Protein AF-V4C3N3-F1 (afdb_monomer_lite)

Secondary structure (DSSP, 8-state):
--BS-B-S-EES-EEESBS-EES-EES-EEES-S-EES-EEEEEEES-S-EES-EEEEEEES---EES-EES-EEES-S-EES-EEEEEEEEES-EES-EEEEEEEEE--EES-EEEEEEEEE--EES-EEEEEEEEE--EES-EEEEEEE---

Radius of gyration: 16.11 Å; chains: 1; bounding box: 37×24×47 Å

Structure (mmCIF, N/CA/C/O backbone):
data_AF-V4C3N3-F1
#
_entry.id   AF-V4C3N3-F1
#
loop_
_atom_site.group_PDB
_atom_site.id
_atom_site.type_symbol
_atom_site.label_atom_id
_atom_site.label_alt_id
_atom_site.label_comp_id
_atom_site.label_asym_id
_atom_site.label_entity_id
_atom_site.label_seq_id
_atom_site.pdbx_PDB_ins_code
_atom_site.Cartn_x
_atom_site.Cartn_y
_atom_site.Cartn_z
_atom_site.occupancy
_atom_site.B_iso_or_equiv
_atom_site.auth_seq_id
_atom_site.auth_comp_id
_atom_site.auth_asym_id
_atom_site.auth_atom_id
_atom_site.pdbx_PDB_model_num
ATOM 1 N N . MET A 1 1 ? 16.286 8.076 -14.284 1.00 47.44 1 MET A N 1
ATOM 2 C CA . MET A 1 1 ? 16.337 7.948 -15.754 1.00 47.44 1 MET A CA 1
ATOM 3 C C . MET A 1 1 ? 14.936 8.246 -16.254 1.00 47.44 1 MET A C 1
ATOM 5 O O . MET A 1 1 ? 14.059 7.492 -15.874 1.00 47.44 1 MET A O 1
ATOM 9 N N . ASN A 1 2 ? 14.699 9.305 -17.040 1.00 48.72 2 ASN A N 1
ATOM 10 C CA . ASN A 1 2 ? 13.401 9.439 -17.717 1.00 48.72 2 ASN A CA 1
ATOM 11 C C . ASN A 1 2 ? 13.347 8.334 -18.776 1.00 48.72 2 ASN A C 1
ATOM 13 O O . ASN A 1 2 ? 14.169 8.329 -19.696 1.00 48.72 2 ASN A O 1
ATOM 17 N N . SER A 1 3 ? 12.486 7.342 -18.600 1.00 56.94 3 SER A N 1
ATOM 18 C CA . SER A 1 3 ? 12.412 6.181 -19.486 1.00 56.94 3 SER A CA 1
ATOM 19 C C . SER A 1 3 ? 10.975 5.693 -19.581 1.00 56.94 3 SER A C 1
ATOM 21 O O . SER A 1 3 ? 10.241 5.751 -18.596 1.00 56.94 3 SER A O 1
ATOM 23 N N . ASP A 1 4 ? 10.609 5.222 -20.774 1.00 67.56 4 ASP A N 1
ATOM 24 C CA . ASP A 1 4 ? 9.298 4.668 -21.128 1.00 67.56 4 ASP A CA 1
ATOM 25 C C . ASP A 1 4 ? 9.042 3.349 -20.365 1.00 67.56 4 ASP A C 1
ATOM 27 O O . ASP A 1 4 ? 9.066 2.263 -20.942 1.00 67.56 4 ASP A O 1
ATOM 31 N N . GLY A 1 5 ? 8.844 3.434 -19.049 1.00 77.31 5 GLY A N 1
ATOM 32 C CA . GLY A 1 5 ? 8.610 2.315 -18.139 1.00 77.31 5 GLY A CA 1
ATOM 33 C C . GLY A 1 5 ? 9.804 1.362 -17.966 1.00 77.31 5 GLY A C 1
ATOM 34 O O . GLY A 1 5 ? 10.399 0.874 -18.926 1.00 77.31 5 GLY A O 1
ATOM 35 N N . ILE A 1 6 ? 10.127 1.012 -16.724 1.00 84.50 6 ILE A N 1
ATOM 36 C CA . ILE A 1 6 ? 11.127 -0.021 -16.418 1.00 84.50 6 ILE A CA 1
ATOM 37 C C . ILE A 1 6 ? 10.427 -1.384 -16.437 1.00 84.50 6 ILE A C 1
ATOM 39 O O . ILE A 1 6 ? 9.317 -1.510 -15.924 1.00 84.50 6 ILE A O 1
ATOM 43 N N . ARG A 1 7 ? 11.024 -2.397 -17.076 1.00 87.06 7 ARG A N 1
ATOM 44 C CA . ARG A 1 7 ? 10.438 -3.749 -17.214 1.00 87.06 7 ARG A CA 1
ATOM 45 C C . ARG A 1 7 ? 11.296 -4.870 -16.621 1.00 87.06 7 ARG A C 1
ATOM 47 O O . ARG A 1 7 ? 11.068 -6.028 -16.956 1.00 87.06 7 ARG A O 1
ATOM 54 N N . ASP A 1 8 ? 12.253 -4.502 -15.784 1.00 86.38 8 ASP A N 1
ATOM 55 C CA . ASP A 1 8 ? 13.164 -5.406 -15.096 1.00 86.38 8 ASP A CA 1
ATOM 56 C C . ASP A 1 8 ? 13.236 -5.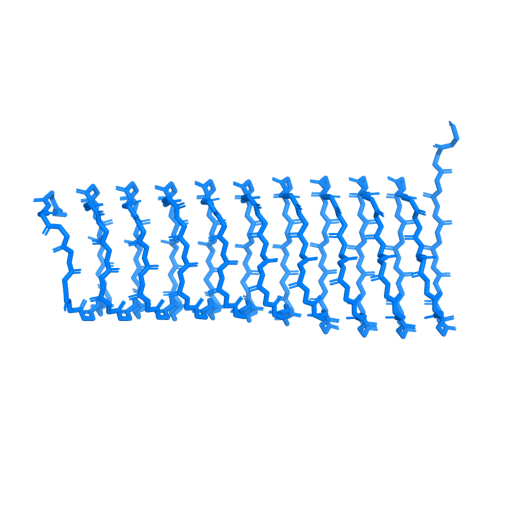022 -13.612 1.00 86.38 8 ASP A C 1
ATOM 58 O O . ASP A 1 8 ? 12.824 -3.921 -13.224 1.00 86.38 8 ASP A O 1
ATOM 62 N N . ASP A 1 9 ? 13.797 -5.916 -12.801 1.00 86.25 9 ASP A N 1
ATOM 63 C CA . ASP A 1 9 ? 14.024 -5.665 -11.381 1.00 86.25 9 ASP A CA 1
ATOM 64 C C . ASP A 1 9 ? 15.018 -4.514 -11.177 1.00 86.25 9 ASP A C 1
ATOM 66 O O . ASP A 1 9 ? 16.075 -4.425 -11.814 1.00 86.25 9 ASP A O 1
ATOM 70 N N . CYS A 1 10 ? 14.685 -3.630 -10.245 1.00 83.38 10 CYS A N 1
ATOM 71 C CA . CYS A 1 10 ? 15.509 -2.503 -9.840 1.00 83.38 10 CYS A CA 1
ATOM 72 C C . CYS A 1 10 ? 16.318 -2.900 -8.602 1.00 83.38 10 CYS A C 1
ATOM 74 O O . CYS A 1 10 ? 15.767 -3.039 -7.513 1.00 83.38 10 CYS A O 1
ATOM 76 N N . LEU A 1 11 ? 17.633 -3.080 -8.757 1.00 87.81 11 LEU A N 1
ATOM 77 C CA . LEU A 1 11 ? 18.532 -3.497 -7.674 1.00 87.81 11 LEU A CA 1
ATOM 78 C C . LEU A 1 11 ? 19.433 -2.336 -7.242 1.00 87.81 11 LEU A C 1
ATOM 80 O O . LEU A 1 11 ? 20.350 -1.965 -7.977 1.00 87.81 11 LEU A O 1
ATOM 84 N N . GLY A 1 12 ? 19.216 -1.788 -6.042 1.00 83.75 12 GLY A N 1
ATOM 85 C CA . GLY A 1 12 ? 20.085 -0.752 -5.469 1.00 83.75 12 GLY A CA 1
ATOM 86 C C . GLY A 1 12 ? 20.135 0.535 -6.295 1.00 83.75 12 GLY A C 1
ATOM 87 O O . GLY A 1 12 ? 21.209 1.112 -6.480 1.00 83.75 12 GLY A O 1
ATOM 88 N N . SER A 1 13 ? 19.004 0.940 -6.872 1.00 82.69 13 SER A N 1
ATOM 89 C CA . SER A 1 13 ? 18.946 1.985 -7.897 1.00 82.69 13 SER A CA 1
ATOM 90 C C . SER A 1 13 ? 17.942 3.083 -7.557 1.00 82.69 13 SER A C 1
ATOM 92 O O . SER A 1 13 ? 17.036 2.883 -6.758 1.00 82.69 13 SER A O 1
ATOM 94 N N . VAL A 1 14 ? 18.109 4.255 -8.176 1.00 84.88 14 VAL A N 1
ATOM 95 C CA . VAL A 1 14 ? 17.146 5.357 -8.063 1.00 84.88 14 VAL A CA 1
ATOM 96 C C . VAL A 1 14 ? 16.398 5.511 -9.387 1.00 84.88 14 VAL A C 1
ATOM 98 O O . VAL A 1 14 ? 16.975 5.922 -10.404 1.00 84.88 14 VAL A O 1
ATOM 101 N N . CYS A 1 15 ? 15.106 5.202 -9.370 1.00 80.75 15 CYS A N 1
ATOM 102 C CA . CYS A 1 15 ? 14.194 5.342 -10.498 1.00 80.75 15 CYS A CA 1
ATOM 103 C C . CYS A 1 15 ? 13.488 6.699 -10.405 1.00 80.75 15 CYS A C 1
ATOM 105 O O . CYS A 1 15 ? 12.993 7.086 -9.355 1.00 80.75 15 CYS A O 1
ATOM 107 N N . MET A 1 16 ? 13.484 7.465 -11.496 1.00 83.06 16 MET A N 1
ATOM 108 C CA . MET A 1 16 ? 13.033 8.863 -11.496 1.00 83.06 16 MET A CA 1
ATOM 109 C C . MET A 1 16 ? 12.240 9.150 -12.758 1.00 83.06 16 MET A C 1
ATOM 111 O O . MET A 1 16 ? 12.803 8.955 -13.835 1.00 83.06 16 MET A O 1
ATOM 115 N N . ASN A 1 17 ? 11.028 9.694 -12.624 1.00 84.00 17 ASN A N 1
ATOM 116 C CA . ASN A 1 17 ? 10.161 10.085 -13.745 1.00 84.00 17 ASN A CA 1
ATOM 117 C C . ASN A 1 17 ? 9.967 8.935 -14.753 1.00 84.00 17 ASN A C 1
ATOM 119 O O . ASN A 1 17 ? 10.235 9.088 -15.950 1.00 84.00 17 ASN A O 1
ATOM 123 N N . SER A 1 18 ? 9.591 7.764 -14.242 1.00 83.12 18 SER A N 1
ATOM 124 C CA . SER A 1 18 ? 9.264 6.594 -15.060 1.00 83.12 18 SER A CA 1
ATOM 125 C C . SER A 1 18 ? 7.752 6.495 -15.218 1.00 83.12 18 SER A C 1
ATOM 127 O O . SER A 1 18 ? 7.037 6.641 -14.235 1.00 83.12 18 SER A O 1
ATOM 129 N N . ASP A 1 19 ? 7.254 6.137 -16.400 1.00 85.88 19 ASP A N 1
ATOM 130 C CA . ASP A 1 19 ? 5.814 5.882 -16.615 1.00 85.88 19 ASP A CA 1
ATOM 131 C C . ASP A 1 19 ? 5.289 4.656 -15.832 1.00 85.88 19 ASP A C 1
ATOM 133 O O . ASP A 1 19 ? 4.095 4.359 -15.825 1.00 85.88 19 ASP A O 1
ATOM 137 N N . GLY A 1 20 ? 6.189 3.912 -15.189 1.00 86.69 20 GLY A N 1
ATOM 138 C CA . GLY A 1 20 ? 5.895 2.805 -14.286 1.00 86.69 20 GLY A CA 1
ATOM 139 C C . GLY A 1 20 ? 7.083 1.857 -14.148 1.00 86.69 20 GLY A C 1
ATOM 140 O O . GLY A 1 20 ? 8.082 1.975 -14.867 1.00 86.69 20 GLY A O 1
ATOM 141 N N . ILE A 1 21 ? 6.981 0.904 -13.230 1.00 87.69 21 ILE A N 1
ATOM 142 C CA . ILE A 1 21 ? 7.977 -0.155 -13.033 1.00 87.69 21 ILE A CA 1
ATOM 143 C C . ILE A 1 21 ? 7.246 -1.494 -13.072 1.00 87.69 21 ILE A C 1
ATOM 145 O O . ILE A 1 21 ? 6.198 -1.661 -12.457 1.00 87.69 21 ILE A O 1
ATOM 149 N N . ARG A 1 22 ? 7.756 -2.442 -13.853 1.00 90.06 22 ARG A N 1
ATOM 150 C CA . ARG A 1 22 ? 7.311 -3.836 -13.869 1.00 90.06 22 ARG A CA 1
ATOM 151 C C . ARG A 1 22 ? 8.505 -4.713 -13.532 1.00 90.06 22 ARG A C 1
ATOM 153 O O . ARG A 1 22 ? 9.374 -4.868 -14.381 1.00 90.06 22 ARG A O 1
ATOM 160 N N . GLY A 1 23 ? 8.510 -5.267 -12.334 1.00 86.94 23 GLY A N 1
ATOM 161 C CA . GLY A 1 23 ? 9.661 -5.924 -11.724 1.00 86.94 23 GLY A CA 1
ATOM 162 C C . GLY A 1 23 ? 9.786 -5.491 -10.270 1.00 86.94 23 GLY A C 1
ATOM 163 O O . GLY A 1 23 ? 9.162 -4.506 -9.861 1.00 86.94 23 GLY A O 1
ATOM 164 N N . ASP A 1 24 ? 10.582 -6.228 -9.509 1.00 88.50 24 ASP A N 1
ATOM 165 C CA . ASP A 1 24 ? 10.746 -5.975 -8.082 1.00 88.50 24 ASP A CA 1
ATOM 166 C C . ASP A 1 24 ? 11.725 -4.819 -7.852 1.00 88.50 24 ASP A C 1
ATOM 168 O O . ASP A 1 24 ? 12.752 -4.684 -8.523 1.00 88.50 24 ASP A O 1
ATOM 172 N N . CYS A 1 25 ? 11.424 -3.972 -6.875 1.00 85.25 25 CYS A N 1
ATOM 173 C CA . CYS A 1 25 ? 12.295 -2.896 -6.424 1.00 85.25 25 CYS A CA 1
ATOM 174 C C . CYS A 1 25 ? 12.997 -3.336 -5.142 1.00 85.25 25 CYS A C 1
ATOM 176 O O . CYS A 1 25 ? 12.428 -3.268 -4.059 1.00 85.25 25 CYS A O 1
ATOM 178 N N . LEU A 1 26 ? 14.250 -3.766 -5.252 1.00 89.12 26 LEU A N 1
ATOM 179 C CA . LEU A 1 26 ? 15.064 -4.199 -4.120 1.00 89.12 26 LEU A CA 1
ATOM 180 C C . LEU A 1 26 ? 16.027 -3.085 -3.712 1.00 89.12 26 LEU A C 1
ATOM 182 O O . LEU A 1 26 ? 16.916 -2.713 -4.486 1.00 89.12 26 LEU A O 1
ATOM 186 N N . SER A 1 27 ? 15.875 -2.578 -2.486 1.00 88.94 27 SER A N 1
ATOM 187 C CA . SER A 1 27 ? 16.696 -1.493 -1.924 1.00 88.94 27 SER A CA 1
ATOM 188 C C . SER A 1 27 ? 16.811 -0.300 -2.880 1.00 88.94 27 SER A C 1
ATOM 190 O O . SER A 1 27 ? 17.910 0.201 -3.122 1.00 88.94 27 SER A O 1
ATOM 192 N N . SER A 1 28 ? 15.694 0.081 -3.500 1.00 86.19 28 SER A N 1
ATOM 193 C CA . SER A 1 28 ? 15.650 1.083 -4.567 1.00 86.19 28 SER A CA 1
ATOM 194 C C . SER A 1 28 ? 14.671 2.198 -4.233 1.00 86.19 28 SER A C 1
ATOM 196 O O . SER A 1 28 ? 13.586 1.931 -3.722 1.00 86.19 28 SER A O 1
ATOM 198 N N . ASP A 1 29 ? 15.033 3.427 -4.599 1.00 87.81 29 ASP A N 1
ATOM 199 C CA . ASP A 1 29 ? 14.187 4.601 -4.392 1.00 87.81 29 ASP A CA 1
ATOM 200 C C . ASP A 1 29 ? 13.501 4.986 -5.702 1.00 87.81 29 ASP A C 1
ATOM 202 O O . ASP A 1 29 ? 14.156 5.255 -6.714 1.00 87.81 29 ASP A O 1
ATOM 206 N N . CYS A 1 30 ? 12.175 5.034 -5.693 1.00 84.25 30 CYS A N 1
ATOM 207 C CA . CYS A 1 30 ? 11.363 5.374 -6.853 1.00 84.25 30 CYS A CA 1
ATOM 208 C C . CYS A 1 30 ? 10.690 6.722 -6.619 1.00 84.25 30 CYS A C 1
ATOM 210 O O . CYS A 1 30 ? 9.872 6.853 -5.715 1.00 84.25 30 CYS A O 1
ATOM 212 N N . MET A 1 31 ? 11.001 7.729 -7.437 1.00 87.12 31 MET A N 1
ATOM 213 C CA . MET A 1 31 ? 10.349 9.039 -7.351 1.00 87.12 31 MET A CA 1
ATOM 214 C C . MET A 1 31 ? 9.633 9.408 -8.641 1.00 87.12 31 MET A C 1
ATOM 216 O O . MET A 1 31 ? 10.174 9.224 -9.738 1.00 87.12 31 MET A O 1
ATOM 220 N N . ASN A 1 32 ? 8.446 9.999 -8.497 1.00 86.69 32 ASN A N 1
ATOM 221 C CA . ASN A 1 32 ? 7.593 10.427 -9.609 1.00 86.69 32 ASN A CA 1
ATOM 222 C C . ASN A 1 32 ? 7.423 9.293 -10.627 1.00 86.69 32 ASN A C 1
ATOM 224 O O . ASN A 1 32 ? 7.716 9.457 -11.813 1.00 86.69 32 ASN A O 1
ATOM 228 N N . SER A 1 33 ? 7.084 8.107 -10.137 1.00 84.81 33 SER A N 1
ATOM 229 C CA . SER A 1 33 ? 6.881 6.939 -10.987 1.00 84.81 33 SER A CA 1
ATOM 230 C C . SER A 1 33 ? 5.387 6.731 -11.214 1.00 84.81 33 SER A C 1
ATOM 232 O O . SER A 1 33 ? 4.578 7.073 -10.362 1.00 84.81 33 SER A O 1
ATOM 234 N N . GLY A 1 34 ? 4.999 6.166 -12.353 1.00 89.62 34 GLY A N 1
ATOM 235 C CA . GLY A 1 34 ? 3.650 5.621 -12.505 1.00 89.62 34 GLY A CA 1
ATOM 236 C C . GLY A 1 34 ? 3.437 4.401 -11.598 1.00 89.62 34 GLY A C 1
ATOM 237 O O . GLY A 1 34 ? 4.125 4.217 -10.593 1.00 89.62 34 GLY A O 1
ATOM 238 N N . ASP A 1 35 ? 2.521 3.514 -11.987 1.00 90.81 35 ASP A N 1
ATOM 239 C CA . ASP A 1 35 ? 2.295 2.247 -11.276 1.00 90.81 35 ASP A CA 1
ATOM 240 C C . ASP A 1 35 ? 3.606 1.448 -11.105 1.00 90.81 35 ASP A C 1
ATOM 242 O O . ASP A 1 35 ? 4.274 1.116 -12.096 1.00 90.81 35 ASP A O 1
ATOM 246 N N . ILE A 1 36 ? 3.902 1.024 -9.875 1.00 89.19 36 ILE A N 1
ATOM 247 C CA . ILE A 1 36 ? 4.889 -0.024 -9.589 1.00 89.19 36 ILE A CA 1
ATOM 248 C C . ILE A 1 36 ? 4.153 -1.365 -9.525 1.00 89.19 36 ILE A C 1
ATOM 250 O O . ILE A 1 36 ? 3.146 -1.512 -8.833 1.00 89.19 36 ILE A O 1
ATOM 254 N N . ARG A 1 37 ? 4.608 -2.345 -10.306 1.00 91.94 37 ARG A N 1
ATOM 255 C CA . ARG A 1 37 ? 4.055 -3.703 -10.366 1.00 91.94 37 ARG A CA 1
ATOM 256 C C . ARG A 1 37 ? 5.165 -4.709 -10.108 1.00 91.94 37 ARG A C 1
ATOM 258 O O . ARG A 1 37 ? 5.936 -5.005 -11.021 1.00 91.94 37 ARG A O 1
ATOM 265 N N . GLY A 1 38 ? 5.181 -5.239 -8.902 1.00 88.56 38 GLY A N 1
ATOM 266 C CA . GLY A 1 38 ? 6.273 -6.007 -8.322 1.00 88.56 38 GLY A CA 1
ATOM 267 C C . GLY A 1 38 ? 6.420 -5.621 -6.858 1.00 88.56 38 GLY A C 1
ATOM 268 O O . GLY A 1 38 ? 5.801 -4.651 -6.406 1.00 88.56 38 GLY A O 1
ATOM 269 N N . ASP A 1 39 ? 7.220 -6.388 -6.135 1.00 89.62 39 ASP A N 1
ATOM 270 C CA . ASP A 1 39 ? 7.409 -6.179 -4.707 1.00 89.62 39 ASP A CA 1
ATOM 271 C C . ASP A 1 39 ? 8.424 -5.057 -4.462 1.00 89.62 39 ASP A C 1
ATOM 273 O O . ASP A 1 39 ? 9.448 -4.940 -5.142 1.00 89.62 39 ASP A O 1
ATOM 277 N N . CYS A 1 40 ? 8.153 -4.220 -3.465 1.00 86.69 40 CYS A N 1
ATOM 278 C CA . CYS A 1 40 ? 9.063 -3.186 -2.988 1.00 86.69 40 CYS A CA 1
ATOM 279 C C . CYS A 1 40 ? 9.748 -3.688 -1.716 1.00 86.69 40 CYS A C 1
ATOM 281 O O . CYS A 1 40 ? 9.170 -3.687 -0.632 1.00 86.69 40 CYS A O 1
ATOM 283 N N . LEU A 1 41 ? 10.993 -4.130 -1.850 1.00 88.75 41 LEU A N 1
ATOM 284 C CA . LEU A 1 41 ? 11.771 -4.785 -0.805 1.00 88.75 41 LEU A CA 1
ATOM 285 C C . LEU A 1 41 ? 12.905 -3.864 -0.347 1.00 88.75 41 LEU A C 1
ATOM 287 O O . LEU A 1 41 ? 14.042 -3.946 -0.824 1.00 88.75 41 LEU A O 1
ATOM 291 N N . GLY A 1 42 ? 12.592 -2.988 0.603 1.00 80.62 42 GLY A N 1
ATOM 292 C CA . GLY A 1 42 ? 13.479 -1.936 1.085 1.00 8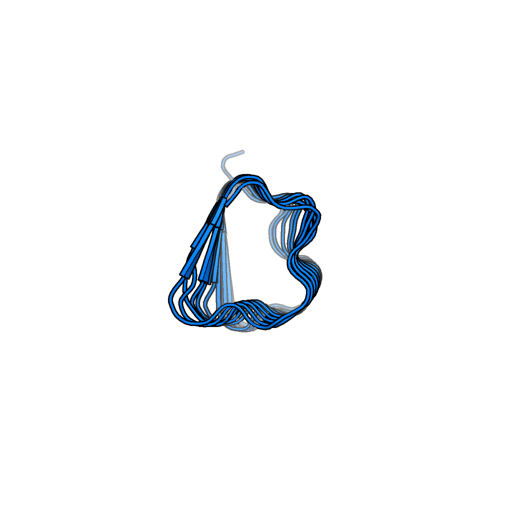0.62 42 GLY A CA 1
ATOM 293 C C . GLY A 1 42 ? 13.630 -0.781 0.089 1.00 80.62 42 GLY A C 1
ATOM 294 O O . GLY A 1 42 ? 13.770 -0.990 -1.117 1.00 80.62 42 GLY A O 1
ATOM 295 N N . GLY A 1 43 ? 13.648 0.445 0.612 1.00 83.19 43 GLY A N 1
ATOM 296 C CA . GLY A 1 43 ? 13.724 1.686 -0.171 1.00 83.19 43 GLY A CA 1
ATOM 297 C C . GLY A 1 43 ? 12.432 2.502 -0.126 1.00 83.19 43 GLY A C 1
ATOM 298 O O . GLY A 1 43 ? 11.435 2.077 0.467 1.00 83.19 43 GLY A O 1
ATOM 299 N N . ASP A 1 44 ? 12.470 3.677 -0.751 1.00 86.44 44 ASP A N 1
ATOM 300 C CA . ASP A 1 44 ? 11.398 4.665 -0.658 1.00 86.44 44 ASP A CA 1
ATOM 301 C C . ASP A 1 44 ? 10.646 4.831 -1.987 1.00 86.44 44 ASP A C 1
ATOM 303 O O . ASP A 1 44 ? 11.235 5.077 -3.041 1.00 86.44 44 ASP A O 1
ATOM 307 N N . CYS A 1 45 ? 9.316 4.767 -1.941 1.00 85.12 45 CYS A N 1
ATOM 308 C CA . CYS A 1 45 ? 8.439 5.101 -3.060 1.00 85.12 45 CYS A CA 1
ATOM 309 C C . CYS A 1 45 ? 7.782 6.460 -2.803 1.00 85.12 45 CYS A C 1
ATOM 311 O O . CYS A 1 45 ? 6.980 6.622 -1.886 1.00 85.12 45 CYS A O 1
ATOM 313 N N . MET A 1 46 ? 8.122 7.456 -3.617 1.00 89.62 46 MET A N 1
ATOM 314 C CA . MET A 1 46 ? 7.629 8.826 -3.495 1.00 89.62 46 MET A CA 1
ATOM 315 C C . MET A 1 46 ? 6.868 9.253 -4.746 1.00 89.62 46 MET A C 1
ATOM 317 O O . MET A 1 46 ? 7.383 9.140 -5.860 1.00 89.62 46 MET A O 1
ATOM 321 N N . ASN A 1 47 ? 5.676 9.825 -4.563 1.00 89.75 47 ASN A N 1
ATOM 322 C CA . ASN A 1 47 ? 4.828 10.320 -5.652 1.00 89.75 47 ASN A CA 1
ATOM 323 C C . ASN A 1 47 ? 4.595 9.240 -6.724 1.00 89.75 47 ASN A C 1
ATOM 325 O O . ASN A 1 47 ? 4.910 9.456 -7.897 1.00 89.75 47 ASN A O 1
ATOM 329 N N . SER A 1 48 ? 4.144 8.057 -6.300 1.00 88.56 48 SER A N 1
ATOM 330 C CA . SER A 1 48 ? 3.826 6.957 -7.216 1.00 88.56 48 SER A CA 1
ATOM 331 C C . SER A 1 48 ? 2.321 6.838 -7.432 1.00 88.56 48 SER A C 1
ATOM 333 O O . SER A 1 48 ? 1.564 6.959 -6.475 1.00 88.56 48 SER A O 1
ATOM 335 N N . ASP A 1 49 ? 1.869 6.550 -8.654 1.00 91.62 49 ASP A N 1
ATOM 336 C CA . ASP A 1 49 ? 0.425 6.397 -8.938 1.00 91.62 49 ASP A CA 1
ATOM 337 C C . ASP A 1 49 ? -0.221 5.235 -8.155 1.00 91.62 49 ASP A C 1
ATOM 339 O O . ASP A 1 49 ? -1.433 5.211 -7.938 1.00 91.62 49 ASP A O 1
ATOM 343 N N . GLY A 1 50 ? 0.588 4.271 -7.713 1.00 91.06 50 GLY A N 1
ATOM 344 C CA . GLY A 1 50 ? 0.183 3.166 -6.852 1.00 91.06 50 GLY A CA 1
ATOM 345 C C . GLY A 1 50 ? 1.197 2.027 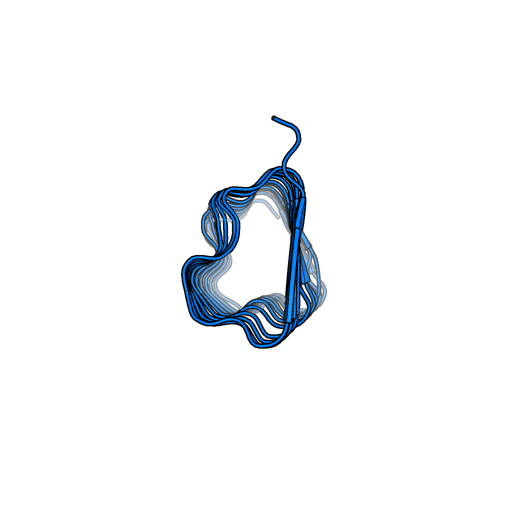-6.880 1.00 91.06 50 GLY A C 1
ATOM 346 O O . GLY A 1 50 ? 2.082 1.977 -7.741 1.00 91.06 50 GLY A O 1
ATOM 347 N N . ILE A 1 51 ? 1.047 1.090 -5.946 1.00 91.06 51 ILE A N 1
ATOM 348 C CA . ILE A 1 51 ? 1.907 -0.095 -5.839 1.00 91.06 51 ILE A CA 1
ATOM 349 C C . ILE A 1 51 ? 1.032 -1.343 -5.917 1.00 91.06 51 ILE A C 1
ATOM 351 O O . ILE A 1 51 ? -0.010 -1.441 -5.268 1.00 91.06 51 ILE A O 1
ATOM 355 N N . ARG A 1 52 ? 1.425 -2.301 -6.756 1.00 94.12 52 ARG A N 1
ATOM 356 C CA . ARG A 1 52 ? 0.817 -3.631 -6.835 1.00 94.12 52 ARG A CA 1
ATOM 357 C C . ARG A 1 52 ? 1.886 -4.686 -6.610 1.00 94.12 52 ARG A C 1
ATOM 359 O O . ARG A 1 52 ? 2.631 -4.992 -7.540 1.00 94.12 52 ARG A O 1
ATOM 366 N N . GLY A 1 53 ? 1.885 -5.245 -5.417 1.00 90.62 53 GLY A N 1
ATOM 367 C CA . GLY A 1 53 ? 2.942 -6.083 -4.871 1.00 90.62 53 GLY A CA 1
ATOM 368 C C . GLY A 1 53 ? 3.113 -5.760 -3.394 1.00 90.62 53 GLY A C 1
ATOM 369 O O . GLY A 1 53 ? 2.522 -4.796 -2.895 1.00 90.62 53 GLY A O 1
ATOM 370 N N . ASP A 1 54 ? 3.897 -6.581 -2.715 1.00 91.12 54 ASP A N 1
ATOM 371 C CA . ASP A 1 54 ? 4.124 -6.440 -1.286 1.00 91.12 54 ASP A CA 1
ATOM 372 C C . ASP A 1 54 ? 5.185 -5.369 -1.012 1.00 91.12 54 ASP A C 1
ATOM 374 O O . ASP A 1 54 ? 6.163 -5.207 -1.746 1.00 91.12 54 ASP A O 1
ATOM 378 N N . CYS A 1 55 ? 4.997 -4.630 0.074 1.00 88.56 55 CYS A N 1
ATOM 379 C CA . CYS A 1 55 ? 5.890 -3.581 0.542 1.00 88.56 55 CYS A CA 1
ATOM 380 C C . CYS A 1 55 ? 6.578 -4.045 1.828 1.00 88.56 55 CYS A C 1
ATOM 382 O O . CYS A 1 55 ? 5.977 -4.035 2.902 1.00 88.56 55 CYS A O 1
ATOM 384 N N . LEU A 1 56 ? 7.848 -4.439 1.748 1.00 91.19 56 LEU A N 1
ATOM 385 C CA . LEU A 1 56 ? 8.640 -4.881 2.896 1.00 91.19 56 LEU A CA 1
ATOM 386 C C . LEU A 1 56 ? 9.667 -3.820 3.285 1.00 91.19 56 LEU A C 1
ATOM 388 O O . LEU A 1 56 ? 10.574 -3.512 2.514 1.00 91.19 56 LEU A O 1
ATOM 392 N N . SER A 1 57 ? 9.589 -3.340 4.527 1.00 89.00 57 SER A N 1
ATOM 393 C CA . SER A 1 57 ? 10.540 -2.385 5.116 1.00 89.00 57 SER A CA 1
ATOM 394 C C . SER A 1 57 ? 10.765 -1.149 4.237 1.00 89.00 57 SER A C 1
ATOM 396 O O . SER A 1 57 ? 11.891 -0.671 4.095 1.00 89.00 57 SER A O 1
ATOM 398 N N . SER A 1 58 ? 9.694 -0.673 3.605 1.00 85.94 58 SER A N 1
ATOM 399 C CA . SER A 1 58 ? 9.699 0.433 2.648 1.00 85.94 58 SER A CA 1
ATOM 400 C C . SER A 1 58 ? 8.897 1.619 3.167 1.00 85.94 58 SER A C 1
ATOM 402 O O . SER A 1 58 ? 7.916 1.437 3.893 1.00 85.94 58 SER A O 1
ATOM 404 N N . VAL A 1 59 ? 9.262 2.827 2.741 1.00 89.00 59 VAL A N 1
ATOM 405 C CA . VAL A 1 59 ? 8.471 4.033 3.009 1.00 89.00 59 VAL A CA 1
ATOM 406 C C . VAL A 1 59 ? 7.725 4.443 1.746 1.00 89.00 59 VAL A C 1
ATOM 408 O O . VAL A 1 59 ? 8.329 4.667 0.700 1.00 89.00 59 VAL A O 1
ATOM 411 N N . CYS A 1 60 ? 6.406 4.569 1.840 1.00 87.25 60 CYS A N 1
ATOM 412 C CA . CYS A 1 60 ? 5.554 5.061 0.764 1.00 87.25 60 CYS A CA 1
ATOM 413 C C . CYS A 1 60 ? 5.039 6.455 1.123 1.00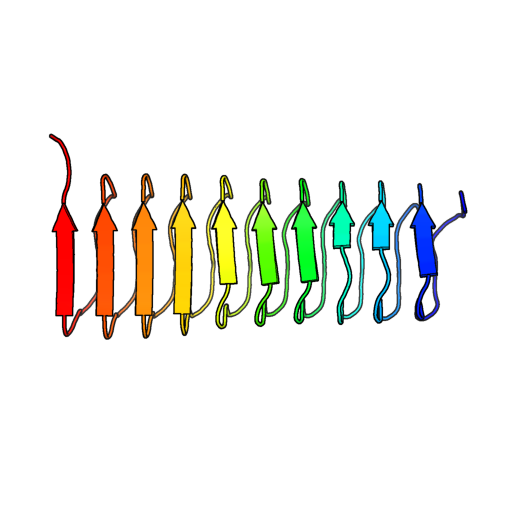 87.25 60 CYS A C 1
ATOM 415 O O . CYS A 1 60 ? 4.378 6.643 2.143 1.00 87.25 60 CYS A O 1
ATOM 417 N N . MET A 1 61 ? 5.339 7.446 0.288 1.00 91.12 61 MET A N 1
ATOM 418 C CA . MET A 1 61 ? 4.927 8.837 0.480 1.00 91.12 61 MET A CA 1
ATOM 419 C C . MET A 1 61 ? 4.178 9.358 -0.739 1.00 91.12 61 MET A C 1
ATOM 421 O O . MET A 1 61 ? 4.654 9.211 -1.867 1.00 91.12 61 MET A O 1
ATOM 425 N N . ASN A 1 62 ? 3.041 10.022 -0.505 1.00 91.19 62 ASN A N 1
ATOM 426 C CA . ASN A 1 62 ? 2.192 10.608 -1.552 1.00 91.19 62 ASN A CA 1
ATOM 427 C C . ASN A 1 62 ? 1.920 9.608 -2.686 1.00 91.19 62 ASN A C 1
ATOM 429 O O . ASN A 1 62 ? 2.095 9.926 -3.862 1.00 91.19 62 ASN A O 1
ATOM 433 N N . SER A 1 63 ? 1.632 8.364 -2.319 1.00 89.19 63 SER A N 1
ATOM 434 C CA . SER A 1 63 ? 1.421 7.288 -3.281 1.00 89.19 63 SER A CA 1
ATOM 435 C C . SER A 1 63 ? -0.066 6.985 -3.402 1.00 89.19 63 SER A C 1
ATOM 437 O O . SER A 1 63 ? -0.818 7.213 -2.462 1.00 89.19 63 SER A O 1
ATOM 439 N N . GLY A 1 64 ? -0.509 6.470 -4.544 1.00 92.81 64 GLY A N 1
ATOM 440 C CA . GLY A 1 64 ? -1.879 5.975 -4.663 1.00 92.81 64 GLY A CA 1
ATOM 441 C C . GLY A 1 64 ? -2.125 4.709 -3.831 1.00 92.81 64 GLY A C 1
ATOM 442 O O . GLY A 1 64 ? -1.383 4.384 -2.903 1.00 92.81 64 GLY A O 1
ATOM 443 N N . ASP A 1 65 ? -3.167 3.961 -4.200 1.00 93.19 65 ASP A N 1
ATOM 444 C CA . ASP A 1 65 ? -3.514 2.672 -3.582 1.00 93.19 65 ASP A CA 1
ATOM 445 C C . ASP A 1 65 ? -2.282 1.737 -3.524 1.00 93.19 65 ASP A C 1
ATOM 447 O O . ASP A 1 65 ? -1.682 1.426 -4.563 1.00 93.19 65 ASP A O 1
ATOM 451 N N . ILE A 1 66 ? -1.991 1.178 -2.347 1.00 92.00 66 ILE A N 1
ATOM 452 C CA . ILE A 1 66 ? -1.104 0.014 -2.202 1.00 92.00 66 ILE A CA 1
ATOM 453 C C . ILE A 1 66 ? -1.966 -1.249 -2.226 1.00 92.00 66 ILE A C 1
ATOM 455 O O . ILE A 1 66 ? -2.933 -1.379 -1.472 1.00 92.00 66 ILE A O 1
ATOM 459 N N . ARG A 1 67 ? -1.660 -2.178 -3.132 1.00 95.00 67 ARG A N 1
ATOM 460 C CA . ARG A 1 67 ? -2.352 -3.465 -3.278 1.00 95.00 67 ARG A CA 1
ATOM 461 C C . ARG A 1 67 ? -1.359 -4.602 -3.110 1.00 95.00 67 ARG A C 1
ATOM 463 O O . ARG A 1 67 ? -0.692 -4.973 -4.075 1.00 95.00 67 ARG A O 1
ATOM 470 N N . GLY A 1 68 ? -1.341 -5.151 -1.912 1.00 91.38 68 GLY A N 1
ATOM 471 C CA . GLY A 1 68 ? -0.352 -6.091 -1.409 1.00 91.38 68 GLY A CA 1
ATOM 472 C C . GLY A 1 68 ? -0.158 -5.848 0.082 1.00 91.38 68 GLY A C 1
ATOM 473 O O . GLY A 1 68 ? -0.728 -4.900 0.639 1.00 91.38 68 GLY A O 1
ATOM 474 N N . ASP A 1 69 ? 0.615 -6.716 0.712 1.00 92.25 69 ASP A N 1
ATOM 475 C CA . ASP A 1 69 ? 0.845 -6.659 2.148 1.00 92.25 69 ASP A CA 1
ATOM 476 C C . ASP A 1 69 ? 1.938 -5.635 2.481 1.00 92.25 69 ASP A C 1
ATOM 478 O O . ASP A 1 69 ? 2.942 -5.507 1.778 1.00 92.25 69 ASP A O 1
ATOM 482 N N . CYS A 1 70 ? 1.760 -4.907 3.583 1.00 89.31 70 CYS A N 1
ATOM 483 C CA . CYS A 1 70 ? 2.727 -3.936 4.092 1.00 89.31 70 CYS A CA 1
ATOM 484 C C . CYS A 1 70 ? 3.401 -4.481 5.354 1.00 89.31 70 CYS A C 1
ATOM 486 O O . CYS A 1 70 ? 2.790 -4.599 6.418 1.00 89.31 70 CYS A O 1
ATOM 488 N N . LEU A 1 71 ? 4.691 -4.782 5.256 1.00 91.62 71 LEU A N 1
ATOM 489 C CA . LEU A 1 71 ? 5.479 -5.468 6.274 1.00 91.62 71 LEU A CA 1
ATOM 490 C C . LEU A 1 71 ? 6.588 -4.544 6.801 1.00 91.62 71 LEU A C 1
ATOM 492 O O . LEU A 1 71 ? 7.630 -4.390 6.169 1.00 91.62 71 LEU A O 1
ATOM 496 N N . GLY A 1 72 ? 6.410 -3.946 7.977 1.00 86.31 72 GLY A N 1
ATOM 497 C CA . GLY A 1 72 ? 7.449 -3.148 8.641 1.00 86.31 72 GLY A CA 1
ATOM 498 C C . GLY A 1 72 ? 7.758 -1.809 7.966 1.00 86.31 72 GLY A C 1
ATOM 499 O O . GLY A 1 72 ? 8.892 -1.344 8.057 1.00 86.31 72 GLY A O 1
ATOM 500 N N . GLY A 1 73 ? 6.795 -1.244 7.232 1.00 82.94 73 GLY A N 1
ATOM 501 C CA . GLY A 1 73 ? 6.949 -0.012 6.457 1.00 82.94 73 GLY A CA 1
ATOM 502 C C . GLY A 1 73 ? 6.018 1.118 6.896 1.00 82.94 73 GLY A C 1
ATOM 503 O O . GLY A 1 73 ? 5.002 0.889 7.558 1.00 82.94 73 GLY A O 1
ATOM 504 N N . ASP A 1 74 ? 6.351 2.332 6.461 1.00 88.31 74 ASP A N 1
ATOM 505 C CA . ASP A 1 74 ? 5.585 3.546 6.748 1.00 88.31 74 ASP A CA 1
ATOM 506 C C . ASP A 1 74 ? 4.828 4.000 5.499 1.00 88.31 74 ASP A C 1
ATOM 508 O O . ASP A 1 74 ? 5.399 4.102 4.414 1.00 88.31 74 ASP A O 1
ATOM 512 N N . CYS A 1 75 ? 3.543 4.312 5.645 1.00 87.50 75 CYS A N 1
ATOM 513 C CA . CYS A 1 75 ? 2.700 4.843 4.576 1.00 87.50 75 CYS A CA 1
ATOM 514 C C . CYS A 1 75 ? 2.185 6.229 4.970 1.00 87.50 75 CYS A C 1
ATOM 516 O O . CYS A 1 75 ? 1.479 6.392 5.965 1.00 87.50 75 CYS A O 1
ATOM 518 N N . MET A 1 76 ? 2.538 7.246 4.193 1.00 92.00 76 MET A N 1
ATOM 519 C CA . MET A 1 76 ? 2.172 8.635 4.452 1.00 92.00 76 MET A CA 1
ATOM 520 C C . MET A 1 76 ? 1.473 9.237 3.239 1.00 92.00 76 MET A C 1
ATOM 522 O O . MET A 1 76 ? 1.996 9.165 2.126 1.00 92.00 76 MET A O 1
ATOM 526 N N . ASN A 1 77 ? 0.331 9.891 3.461 1.00 92.56 77 ASN A N 1
ATOM 527 C CA . ASN A 1 77 ? -0.472 10.505 2.398 1.00 92.56 77 ASN A CA 1
ATOM 528 C C . ASN A 1 77 ? -0.786 9.513 1.264 1.00 92.56 77 ASN A C 1
ATOM 530 O O . ASN A 1 77 ? -0.528 9.816 0.100 1.00 92.56 77 ASN A O 1
ATOM 534 N N . CYS A 1 78 ? -1.238 8.307 1.610 1.00 90.50 78 CYS A N 1
ATOM 535 C CA . CYS A 1 78 ? -1.575 7.279 0.632 1.00 90.50 78 CYS A CA 1
ATOM 536 C C . CYS A 1 78 ? -3.094 7.130 0.471 1.00 90.50 78 CYS A C 1
ATOM 538 O O . CYS A 1 78 ? -3.823 7.213 1.458 1.00 90.50 78 CYS A O 1
ATOM 540 N N . ASP A 1 79 ? -3.568 6.786 -0.730 1.00 92.75 79 ASP A N 1
ATOM 541 C CA . ASP A 1 79 ? -5.004 6.531 -1.003 1.00 92.75 79 ASP A CA 1
ATOM 542 C C . ASP A 1 79 ? -5.536 5.236 -0.331 1.00 92.75 79 ASP A C 1
ATOM 544 O O . ASP A 1 79 ? -6.661 4.792 -0.561 1.00 92.75 79 ASP A O 1
ATOM 548 N N . GLY A 1 80 ? -4.717 4.602 0.512 1.00 90.56 80 GLY A N 1
ATOM 549 C CA . GLY A 1 80 ? -5.067 3.453 1.338 1.00 90.56 80 GLY A CA 1
ATOM 550 C C . GLY A 1 80 ? -4.301 2.180 0.983 1.00 90.56 80 GLY A C 1
ATOM 551 O O . GLY A 1 80 ? -3.581 2.092 -0.013 1.00 90.56 80 GLY A O 1
ATOM 552 N N . ILE A 1 81 ? -4.470 1.170 1.836 1.00 92.94 81 ILE A N 1
ATOM 553 C CA . ILE A 1 81 ? -3.818 -0.138 1.709 1.00 92.94 81 ILE A CA 1
ATOM 554 C C . ILE A 1 81 ? -4.891 -1.213 1.541 1.00 92.94 81 ILE A C 1
ATOM 556 O O . ILE A 1 81 ? -5.888 -1.247 2.268 1.00 92.94 81 ILE A O 1
ATOM 560 N N . ARG A 1 82 ? -4.705 -2.099 0.563 1.00 95.62 82 ARG A N 1
ATOM 561 C CA . ARG A 1 82 ? -5.508 -3.311 0.365 1.00 95.62 82 ARG A CA 1
ATOM 562 C C . ARG A 1 82 ? -4.598 -4.525 0.453 1.00 95.62 82 ARG A C 1
ATOM 564 O O . ARG A 1 82 ? -3.961 -4.878 -0.538 1.00 95.62 82 ARG A O 1
ATOM 571 N N . GLY A 1 83 ? -4.602 -5.141 1.618 1.00 92.75 83 GLY A N 1
ATOM 572 C CA . GLY A 1 83 ? -3.661 -6.165 2.036 1.00 92.75 83 GLY A CA 1
ATOM 573 C C . GLY A 1 83 ? -3.421 -6.039 3.532 1.00 92.75 83 GLY A C 1
ATOM 574 O O . GLY A 1 83 ? -3.887 -5.083 4.168 1.00 92.75 83 GLY A O 1
ATOM 575 N N . ASP A 1 84 ? -2.723 -7.019 4.077 1.00 93.75 84 ASP A N 1
ATOM 576 C CA . ASP A 1 84 ? -2.472 -7.107 5.504 1.00 93.75 84 ASP A CA 1
ATOM 577 C C . ASP A 1 84 ? -1.307 -6.201 5.901 1.00 93.75 84 ASP A C 1
ATOM 579 O O . ASP A 1 84 ? -0.377 -5.937 5.137 1.00 93.75 84 ASP A O 1
ATOM 583 N N . CYS A 1 85 ? -1.358 -5.697 7.128 1.00 90.94 85 CYS A N 1
ATOM 584 C CA . CYS A 1 85 ? -0.346 -4.811 7.681 1.00 90.94 85 CYS A CA 1
ATOM 585 C C . CYS A 1 85 ? 0.327 -5.442 8.901 1.00 90.94 85 CYS A C 1
ATOM 587 O O . CYS A 1 85 ? -0.305 -5.716 9.925 1.00 90.94 85 CYS A O 1
ATOM 589 N N . LEU A 1 86 ? 1.644 -5.624 8.836 1.00 92.94 86 LEU A N 1
ATOM 590 C CA . LEU A 1 86 ? 2.442 -6.125 9.952 1.00 92.94 86 LEU A CA 1
ATOM 591 C C . LEU A 1 86 ? 3.489 -5.103 10.375 1.00 92.94 86 LEU A C 1
ATOM 593 O O . LEU A 1 86 ? 4.520 -4.961 9.729 1.00 92.94 86 LEU A O 1
ATOM 597 N N . GLY A 1 87 ? 3.257 -4.443 11.509 1.00 88.44 87 GLY A N 1
ATOM 598 C CA . GLY A 1 87 ? 4.209 -3.492 12.081 1.00 88.44 87 GLY A CA 1
ATOM 599 C C . GLY A 1 87 ? 4.348 -2.228 11.242 1.00 88.44 87 GLY A C 1
ATOM 600 O O . GLY A 1 87 ? 5.470 -1.819 10.968 1.00 88.44 87 GLY A O 1
ATOM 601 N N . SER A 1 88 ? 3.233 -1.648 10.800 1.00 85.94 88 SER A N 1
ATOM 602 C CA . SER A 1 88 ? 3.230 -0.468 9.934 1.00 85.94 88 SER A CA 1
ATOM 603 C C . SER A 1 88 ? 2.790 0.799 10.663 1.00 85.94 88 SER A C 1
ATOM 605 O O . SER A 1 88 ? 2.005 0.761 11.617 1.00 85.94 88 SER A O 1
ATOM 607 N N . VAL A 1 89 ? 3.274 1.942 10.181 1.00 90.19 89 VAL A N 1
ATOM 608 C CA . VAL A 1 89 ? 2.756 3.257 10.567 1.00 90.19 89 VAL A CA 1
ATOM 609 C C . VAL A 1 89 ? 2.026 3.852 9.373 1.00 90.19 89 VAL A C 1
ATOM 611 O O . VAL A 1 89 ? 2.560 3.904 8.267 1.00 90.19 89 VAL A O 1
ATOM 614 N N . CYS A 1 90 ? 0.798 4.318 9.580 1.00 88.56 90 CYS A N 1
ATOM 615 C CA . CYS A 1 90 ? 0.006 4.964 8.539 1.00 88.56 90 CYS A CA 1
ATOM 616 C C . CYS A 1 90 ? -0.410 6.368 8.974 1.00 88.56 90 CYS A C 1
ATOM 618 O O . CYS A 1 90 ? -1.032 6.550 10.020 1.00 88.56 90 CYS A O 1
ATOM 620 N N . MET A 1 91 ? -0.100 7.377 8.166 1.00 91.38 91 MET A N 1
ATOM 621 C CA . MET A 1 91 ? -0.469 8.765 8.447 1.00 91.38 91 MET A CA 1
ATOM 622 C C . MET A 1 91 ? -1.202 9.390 7.264 1.00 91.38 91 MET A C 1
ATOM 624 O O . MET A 1 91 ? -0.763 9.247 6.122 1.00 91.38 91 MET A O 1
ATOM 628 N N . ASN A 1 92 ? -2.287 10.123 7.541 1.00 92.06 92 ASN A N 1
ATOM 629 C CA . ASN A 1 92 ? -3.057 10.881 6.545 1.00 92.06 92 ASN A CA 1
ATOM 630 C C . ASN A 1 92 ? -3.459 10.023 5.329 1.00 92.06 92 ASN A C 1
ATOM 632 O O . ASN A 1 92 ? -3.143 10.384 4.202 1.00 92.06 92 ASN A O 1
ATOM 636 N N . SER A 1 93 ? -4.046 8.847 5.543 1.00 89.25 93 SER A N 1
ATOM 637 C CA . SER A 1 93 ? -4.328 7.890 4.457 1.00 89.25 93 SER A CA 1
ATOM 638 C C . SER A 1 93 ? -5.768 7.352 4.526 1.00 89.25 93 SER A C 1
ATOM 640 O O . SER A 1 93 ? -6.343 7.284 5.612 1.00 89.25 93 SER A O 1
ATOM 642 N N . ASP A 1 94 ? -6.343 6.921 3.399 1.00 88.00 94 ASP A N 1
ATOM 643 C CA . ASP A 1 94 ? -7.781 6.568 3.274 1.00 88.00 94 ASP A CA 1
ATOM 644 C C . ASP A 1 94 ? -8.173 5.191 3.878 1.00 88.00 94 ASP A C 1
ATOM 646 O O . ASP A 1 94 ? -9.220 4.612 3.558 1.00 88.00 94 ASP A O 1
ATOM 650 N N . GLY A 1 95 ? -7.363 4.619 4.772 1.00 90.12 95 GLY A N 1
ATOM 651 C CA . GLY A 1 95 ? -7.707 3.384 5.486 1.00 90.12 95 GLY A CA 1
ATOM 652 C C . GLY A 1 95 ? -6.929 2.126 5.063 1.00 90.12 95 GLY A C 1
ATOM 653 O O . GLY A 1 95 ? -6.281 2.081 4.016 1.00 90.12 95 GLY A O 1
ATOM 654 N N . ILE A 1 96 ? -7.017 1.070 5.884 1.00 93.19 96 ILE A N 1
ATOM 655 C CA . ILE A 1 96 ? -6.528 -0.288 5.576 1.00 93.19 96 ILE A CA 1
ATOM 656 C C . ILE A 1 96 ? -7.741 -1.189 5.347 1.00 93.19 96 ILE A C 1
ATOM 658 O O . ILE A 1 96 ? -8.709 -1.167 6.110 1.00 93.19 96 ILE A O 1
ATOM 662 N N . LYS A 1 97 ? -7.694 -1.997 4.289 1.00 96.06 97 LYS A N 1
ATOM 663 C CA . LYS A 1 97 ? -8.614 -3.109 4.031 1.00 96.06 97 LYS A CA 1
ATOM 664 C C . LYS A 1 97 ? -7.812 -4.406 4.043 1.00 96.06 97 LYS A C 1
ATOM 666 O O . LYS A 1 97 ? -7.250 -4.774 3.013 1.00 96.06 97 LYS A O 1
ATOM 671 N N . GLY A 1 98 ? -7.793 -5.054 5.195 1.00 93.50 98 GLY A N 1
ATOM 672 C CA . GLY A 1 98 ? -6.941 -6.191 5.522 1.00 93.50 98 GLY A CA 1
ATOM 673 C C . GLY A 1 98 ? -6.701 -6.240 7.026 1.00 93.50 98 GLY A C 1
ATOM 674 O O . GLY A 1 98 ? -7.068 -5.303 7.749 1.00 93.50 98 GLY A O 1
ATOM 675 N N . ASP A 1 99 ? -6.111 -7.332 7.483 1.00 94.88 99 ASP A N 1
ATOM 676 C CA . ASP A 1 99 ? -5.855 -7.561 8.897 1.00 94.88 99 ASP A CA 1
ATOM 677 C C . ASP A 1 99 ? -4.570 -6.847 9.335 1.00 94.88 99 ASP A C 1
ATOM 679 O O . ASP A 1 99 ? -3.640 -6.627 8.556 1.00 94.88 99 ASP A O 1
ATOM 683 N N . CYS A 1 100 ? -4.514 -6.452 10.604 1.00 92.38 100 CYS A N 1
ATOM 684 C CA . CYS A 1 100 ? -3.392 -5.717 11.178 1.00 92.38 100 CYS A CA 1
ATOM 685 C C . CYS A 1 100 ? -2.798 -6.467 12.371 1.00 92.38 100 CYS A C 1
ATOM 687 O O . CYS A 1 100 ? -3.433 -6.638 13.412 1.00 92.38 100 CYS A O 1
ATOM 689 N N . LEU A 1 101 ? -1.533 -6.875 12.285 1.00 93.81 101 LEU A N 1
ATOM 690 C CA . LEU A 1 101 ? -0.864 -7.482 13.441 1.00 93.81 101 LEU A CA 1
ATOM 691 C C . LEU A 1 101 ? -0.441 -6.420 14.466 1.00 93.81 101 LEU A C 1
ATOM 693 O O . LEU A 1 101 ? -0.617 -6.595 15.670 1.00 93.81 101 LEU A O 1
ATOM 697 N N . SER A 1 102 ? 0.136 -5.327 13.978 1.00 90.69 102 SER A N 1
ATOM 698 C CA . SER A 1 102 ? 0.544 -4.173 14.776 1.00 90.69 102 SER A CA 1
ATOM 699 C C . SER A 1 102 ? 0.526 -2.951 13.875 1.00 90.69 102 SER A C 1
ATOM 701 O O . SER A 1 102 ? 1.273 -2.933 12.898 1.00 90.69 102 SER A O 1
ATOM 703 N N . SER A 1 103 ? -0.295 -1.952 14.181 1.00 88.94 103 SER A N 1
ATOM 704 C CA . SER A 1 103 ? -0.369 -0.741 13.359 1.00 88.94 103 SER A CA 1
ATOM 705 C C . SER A 1 103 ? -0.623 0.518 14.178 1.00 88.94 103 SER A C 1
ATOM 707 O O . SER A 1 103 ? -1.532 0.543 15.013 1.00 88.94 103 SER A O 1
ATOM 709 N N . ASP A 1 104 ? 0.121 1.576 13.869 1.00 92.88 104 ASP 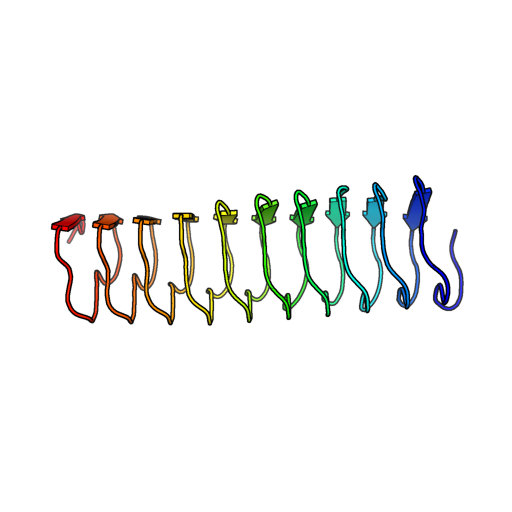A N 1
ATOM 710 C CA . ASP A 1 104 ? -0.114 2.916 14.402 1.00 92.88 104 ASP A CA 1
ATOM 711 C C . ASP A 1 104 ? -0.665 3.814 13.289 1.00 92.88 104 ASP A C 1
ATOM 713 O O . ASP A 1 104 ? 0.022 4.125 12.316 1.00 92.88 104 ASP A O 1
ATOM 717 N N . CYS A 1 105 ? -1.920 4.233 13.420 1.00 90.69 105 CYS A N 1
ATOM 718 C CA . CYS A 1 105 ? -2.629 5.014 12.412 1.00 90.69 105 CYS A CA 1
ATOM 719 C C . CYS A 1 105 ? -3.002 6.401 12.950 1.00 90.69 105 CYS A C 1
ATOM 721 O O . CYS A 1 105 ? -3.598 6.516 14.023 1.00 90.69 105 CYS A O 1
ATOM 723 N N . MET A 1 106 ? -2.710 7.462 12.194 1.00 93.00 106 MET A N 1
ATOM 724 C CA . MET A 1 106 ? -3.100 8.838 12.528 1.00 93.00 106 MET A CA 1
ATOM 725 C C . MET A 1 106 ? -3.767 9.543 11.347 1.00 93.00 106 MET A C 1
ATOM 727 O O . MET A 1 106 ? -3.245 9.475 10.236 1.00 93.00 106 MET A O 1
ATOM 731 N N . ASN A 1 107 ? -4.859 10.279 11.601 1.00 93.06 107 ASN A N 1
ATOM 732 C CA . ASN A 1 107 ? -5.642 10.988 10.574 1.00 93.06 107 ASN A CA 1
ATOM 733 C C . ASN A 1 107 ? -5.998 10.042 9.417 1.00 93.06 107 ASN A C 1
ATOM 735 O O . ASN A 1 107 ? -5.486 10.170 8.309 1.00 93.06 107 ASN A O 1
ATOM 739 N N . PHE A 1 108 ? -6.778 9.015 9.718 1.00 89.50 108 PHE A N 1
ATOM 740 C CA . PHE A 1 108 ? -6.888 7.836 8.865 1.00 89.50 108 PHE A CA 1
ATOM 741 C C . PHE A 1 108 ? -8.331 7.347 8.802 1.00 89.50 108 PHE A C 1
ATOM 743 O O . PHE A 1 108 ? -8.994 7.317 9.834 1.00 89.50 108 PHE A O 1
ATOM 750 N N . ASP A 1 109 ? -8.813 6.857 7.661 1.00 92.62 109 ASP A N 1
ATOM 751 C CA . ASP A 1 109 ? -10.213 6.390 7.532 1.00 92.62 109 ASP A CA 1
ATOM 752 C C . ASP A 1 109 ? -10.459 4.992 8.150 1.00 92.62 109 ASP A C 1
ATOM 754 O O . ASP A 1 109 ? -11.415 4.276 7.824 1.00 92.62 109 ASP A O 1
ATOM 758 N N . GLY A 1 110 ? -9.596 4.596 9.084 1.00 91.00 110 GLY A N 1
ATOM 759 C CA . GLY A 1 110 ? -9.741 3.406 9.912 1.00 91.00 110 GLY A CA 1
ATOM 760 C C . GLY A 1 110 ? -9.305 2.094 9.257 1.00 91.00 110 GLY A C 1
ATOM 761 O O . GLY A 1 110 ? -8.898 2.024 8.096 1.00 91.00 110 GLY A O 1
ATOM 762 N N . ILE A 1 111 ? -9.387 1.023 10.043 1.00 94.19 111 ILE A N 1
ATOM 763 C CA . ILE A 1 111 ? -9.024 -0.342 9.642 1.00 94.19 111 ILE A CA 1
ATOM 764 C C . ILE A 1 111 ? -10.306 -1.141 9.394 1.00 94.19 111 ILE A C 1
ATOM 766 O O . ILE A 1 111 ? -11.230 -1.123 10.208 1.00 94.19 111 ILE A O 1
ATOM 770 N N . LYS A 1 112 ? -10.382 -1.835 8.258 1.00 96.31 112 LYS A N 1
ATOM 771 C CA . LYS A 1 112 ? -11.439 -2.796 7.914 1.00 96.31 112 LYS A CA 1
ATOM 772 C C . LYS A 1 112 ? -10.814 -4.183 7.805 1.00 96.31 112 LYS A C 1
ATOM 774 O O . LYS A 1 112 ? -10.360 -4.559 6.725 1.00 96.31 112 LYS A O 1
ATOM 779 N N . GLY A 1 113 ? -10.823 -4.894 8.920 1.00 94.31 113 GLY A N 1
ATOM 780 C CA . GLY A 1 113 ? -10.133 -6.159 9.149 1.00 94.31 113 GLY A CA 1
ATOM 781 C C . GLY A 1 113 ? -9.871 -6.336 10.640 1.00 94.31 113 GLY A C 1
ATOM 782 O O . GLY A 1 113 ? -10.130 -5.417 11.428 1.00 94.31 113 GLY A O 1
ATOM 783 N N . ASP A 1 114 ? -9.391 -7.514 11.010 1.00 95.62 114 ASP A N 1
ATOM 784 C CA . ASP A 1 114 ? -9.117 -7.864 12.398 1.00 95.62 114 ASP A CA 1
ATOM 785 C C . ASP A 1 114 ? -7.741 -7.341 12.830 1.00 95.62 114 ASP A C 1
ATOM 787 O O . ASP A 1 114 ? -6.799 -7.265 12.038 1.00 95.62 114 ASP A O 1
ATOM 791 N N . CYS A 1 115 ? -7.605 -6.987 14.110 1.00 93.31 115 CYS A N 1
ATOM 792 C CA . CYS A 1 115 ? -6.378 -6.415 14.662 1.00 93.31 115 CYS A CA 1
ATOM 793 C C . CYS A 1 115 ? -5.851 -7.213 15.862 1.00 93.31 115 CYS A C 1
ATOM 795 O O . CYS A 1 115 ? -6.541 -7.380 16.867 1.00 93.31 115 CYS A O 1
ATOM 797 N N . LEU A 1 116 ? -4.580 -7.612 15.871 1.00 94.88 116 LEU A N 1
ATOM 798 C CA . LEU A 1 116 ? -3.962 -8.106 17.113 1.00 94.88 116 LEU A CA 1
ATOM 799 C C . LEU A 1 116 ? -3.605 -6.947 18.057 1.00 94.88 116 LEU A C 1
ATOM 801 O O . LEU A 1 116 ? -3.896 -6.990 19.257 1.00 94.88 116 LEU A O 1
ATOM 805 N N . GLY A 1 117 ? -3.012 -5.892 17.510 1.00 91.94 117 GLY A N 1
ATOM 806 C CA . GLY A 1 117 ? -2.674 -4.673 18.227 1.00 91.94 117 GLY A CA 1
ATOM 807 C C . GLY A 1 117 ? -2.778 -3.473 17.305 1.00 91.94 117 GLY A C 1
ATOM 808 O O . GLY A 1 117 ? -2.195 -3.470 16.227 1.00 91.94 117 GLY A O 1
ATOM 809 N N . SER A 1 118 ? -3.502 -2.439 17.708 1.00 91.62 118 SER A N 1
ATOM 810 C CA . SER A 1 118 ? -3.574 -1.227 16.891 1.00 91.62 118 SER A CA 1
ATOM 811 C C . SER A 1 118 ? -3.842 0.017 17.715 1.00 91.62 118 SER A C 1
ATOM 813 O O . SER A 1 118 ? -4.678 0.010 18.625 1.00 91.62 118 SER A O 1
ATOM 815 N N . VAL A 1 119 ? -3.162 1.100 17.357 1.00 93.50 119 VAL A N 1
ATOM 816 C CA . VAL A 1 119 ? -3.427 2.443 17.865 1.00 93.50 119 VAL A CA 1
ATOM 817 C C . VAL A 1 119 ? -3.974 3.277 16.720 1.00 93.50 119 VAL A C 1
ATOM 819 O O . VAL A 1 119 ? -3.329 3.427 15.690 1.00 93.50 119 VAL A O 1
ATOM 822 N N . CYS A 1 120 ? -5.162 3.843 16.892 1.00 91.19 120 CYS A N 1
ATOM 823 C CA . CYS A 1 120 ? -5.784 4.710 15.903 1.00 91.19 120 CYS A CA 1
ATOM 824 C C . CYS A 1 120 ? -6.095 6.069 16.538 1.00 91.19 120 CYS A C 1
ATOM 826 O O . CYS A 1 120 ? -6.779 6.151 17.563 1.00 91.19 120 CYS A O 1
ATOM 828 N N . MET A 1 121 ? -5.582 7.143 15.944 1.00 93.56 121 MET A N 1
ATOM 829 C CA . MET A 1 121 ? -5.807 8.521 16.378 1.00 93.56 121 MET A CA 1
ATOM 830 C C . MET A 1 121 ? -6.457 9.334 15.267 1.00 93.56 121 MET A C 1
ATOM 832 O O . MET A 1 121 ? -5.996 9.276 14.129 1.00 93.56 121 MET A O 1
ATOM 836 N N . ASN A 1 122 ? -7.471 10.141 15.597 1.00 93.75 122 ASN A N 1
ATOM 837 C CA . ASN A 1 122 ? -8.204 10.956 14.619 1.00 93.75 122 ASN A CA 1
ATOM 838 C C . ASN A 1 122 ? -8.666 10.112 13.421 1.00 93.75 122 ASN A C 1
ATOM 840 O O . ASN A 1 122 ? -8.265 10.364 12.286 1.00 93.75 122 ASN A O 1
ATOM 844 N N . SER A 1 123 ? -9.418 9.047 13.684 1.00 89.69 123 SER A N 1
ATOM 845 C CA . SER A 1 123 ? -9.723 8.043 12.667 1.00 89.69 123 SER A CA 1
ATOM 846 C C . SER A 1 123 ? -11.152 7.529 12.731 1.00 89.69 123 SER A C 1
ATOM 848 O O . SER A 1 123 ? -11.810 7.614 13.767 1.00 89.69 123 SER A O 1
ATOM 850 N N . ASP A 1 124 ? -11.597 6.859 11.673 1.00 91.56 124 ASP A N 1
ATOM 851 C CA . ASP A 1 124 ? -12.861 6.107 11.691 1.00 91.56 124 ASP A CA 1
ATOM 852 C C . ASP A 1 124 ? -12.782 4.816 12.546 1.00 91.56 124 ASP A C 1
ATOM 854 O O . ASP A 1 124 ? -13.731 4.024 12.584 1.00 91.56 124 ASP A O 1
ATOM 858 N N . GLY A 1 125 ? -11.670 4.595 13.259 1.00 89.94 125 GLY A N 1
ATOM 859 C CA . GLY A 1 125 ? -11.493 3.485 14.189 1.00 89.94 125 GLY A CA 1
ATOM 860 C C . GLY A 1 125 ? -11.268 2.136 13.502 1.00 89.94 125 GLY A C 1
ATOM 861 O O . GLY A 1 125 ? -10.660 2.061 12.436 1.00 89.94 125 GLY A O 1
ATOM 862 N N . ILE A 1 126 ? -11.730 1.054 14.131 1.00 93.00 126 ILE A N 1
ATOM 863 C CA . ILE A 1 126 ? -11.537 -0.328 13.657 1.00 93.00 126 ILE A CA 1
ATOM 864 C C . ILE A 1 126 ? -12.900 -0.964 13.384 1.00 93.00 126 ILE A C 1
ATOM 866 O O . ILE A 1 126 ? -13.816 -0.876 14.202 1.00 93.00 126 ILE A O 1
ATOM 870 N N . ARG A 1 127 ? -13.046 -1.621 12.235 1.00 94.94 127 ARG A N 1
ATOM 871 C CA . ARG A 1 127 ? -14.198 -2.452 11.868 1.00 94.94 127 ARG A CA 1
ATOM 872 C C . ARG A 1 127 ? -13.720 -3.884 11.649 1.00 94.94 127 ARG A C 1
ATOM 874 O O . ARG A 1 127 ? -13.349 -4.239 10.532 1.00 94.94 127 ARG A O 1
ATOM 881 N N . GLY A 1 128 ? -13.762 -4.656 12.722 1.00 93.44 128 GLY A N 1
ATOM 882 C CA . GLY A 1 128 ? -13.227 -6.007 12.845 1.00 93.44 128 GLY A CA 1
ATOM 883 C C . GLY A 1 128 ? -12.975 -6.319 14.315 1.00 93.44 128 GLY A C 1
ATOM 884 O O . GLY A 1 128 ? -13.117 -5.436 15.174 1.00 93.44 128 GLY A O 1
ATOM 885 N N . ASP A 1 129 ? -12.639 -7.569 14.597 1.00 95.06 129 ASP A N 1
ATOM 886 C CA . ASP A 1 129 ? -12.328 -8.019 15.946 1.00 95.06 129 ASP A CA 1
ATOM 887 C C . ASP A 1 129 ? -10.915 -7.576 16.336 1.00 95.06 129 ASP A C 1
ATOM 889 O O . ASP A 1 129 ? -10.018 -7.470 15.499 1.00 95.06 129 ASP A O 1
ATOM 893 N N . CYS A 1 130 ? -10.696 -7.302 17.622 1.00 92.94 130 CYS A N 1
ATOM 894 C CA . CYS A 1 130 ? -9.389 -6.926 18.128 1.00 92.94 130 CYS A CA 1
ATOM 895 C C . CYS A 1 130 ? -8.953 -7.690 19.381 1.00 92.94 130 CYS A C 1
ATOM 897 O O . CYS A 1 130 ? -9.716 -7.915 20.321 1.00 92.94 130 CYS A O 1
ATOM 899 N N . LEU A 1 131 ? -7.671 -8.043 19.467 1.00 95.88 131 LEU A N 1
ATOM 900 C CA . LEU A 1 131 ? -7.111 -8.526 20.732 1.00 95.88 131 LEU A CA 1
ATOM 901 C C . LEU A 1 131 ? -6.752 -7.351 21.651 1.00 95.88 131 LEU A C 1
ATOM 903 O O . LEU A 1 131 ? -7.050 -7.374 22.847 1.00 95.88 131 LEU A O 1
ATOM 907 N N . SER A 1 132 ? -6.151 -6.301 21.094 1.00 94.62 132 SER A N 1
ATOM 908 C CA . SER A 1 132 ? -5.901 -5.050 21.804 1.00 94.62 132 SER A CA 1
ATOM 909 C C . SER A 1 132 ? -6.036 -3.837 20.885 1.00 94.62 132 SER A C 1
ATOM 911 O O . SER A 1 132 ? -5.469 -3.814 19.796 1.00 94.62 132 SER A O 1
ATOM 913 N N . GLY A 1 133 ? -6.771 -2.815 21.324 1.00 91.62 133 GLY A N 1
ATOM 914 C CA . GLY A 1 133 ? -6.987 -1.606 20.525 1.00 91.62 133 GLY A CA 1
ATOM 915 C C . GLY A 1 133 ? -6.999 -0.323 21.350 1.00 91.62 133 GLY A C 1
ATOM 916 O O . GLY A 1 133 ? -7.647 -0.245 22.394 1.00 91.62 133 GLY A O 1
ATOM 917 N N . ILE A 1 134 ? -6.304 0.708 20.881 1.00 93.31 134 ILE A N 1
ATOM 918 C CA . ILE A 1 134 ? -6.372 2.057 21.448 1.00 93.31 134 ILE A CA 1
ATOM 919 C C . ILE A 1 134 ? -6.945 2.984 20.384 1.00 93.31 134 ILE A C 1
ATOM 921 O O . ILE A 1 134 ? -6.348 3.159 19.330 1.00 93.31 134 ILE A O 1
ATOM 925 N N . CYS A 1 135 ? -8.080 3.613 20.666 1.00 91.00 135 CYS A N 1
ATOM 926 C CA . CYS A 1 135 ? -8.718 4.571 19.771 1.00 91.00 135 CYS A CA 1
ATOM 927 C C . CYS A 1 135 ? -8.817 5.928 20.474 1.00 91.00 135 CYS A C 1
ATOM 929 O O . CYS A 1 135 ? -9.478 6.051 21.505 1.00 91.00 135 CYS A O 1
ATOM 931 N N . MET A 1 136 ? -8.169 6.956 19.933 1.00 93.50 136 MET A N 1
ATOM 932 C C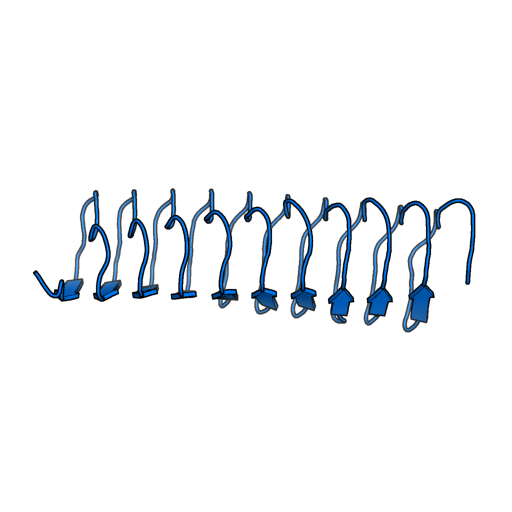A . MET A 1 136 ? -8.231 8.323 20.460 1.00 93.50 136 MET A CA 1
ATOM 933 C C . MET A 1 136 ? -8.841 9.256 19.421 1.00 93.50 136 MET A C 1
ATOM 935 O O . MET A 1 136 ? -8.420 9.251 18.266 1.00 93.50 136 MET A O 1
ATOM 939 N N . ASN A 1 137 ? -9.836 10.047 19.823 1.00 92.94 137 ASN A N 1
ATOM 940 C CA . ASN A 1 137 ? -10.614 10.908 18.932 1.00 92.94 137 ASN A CA 1
ATOM 941 C C . ASN A 1 137 ? -11.037 10.161 17.652 1.00 92.94 137 ASN A C 1
ATOM 943 O O . ASN A 1 137 ? -10.718 10.570 16.541 1.00 92.94 137 ASN A O 1
ATOM 947 N N . SER A 1 138 ? -11.622 8.979 17.827 1.00 88.25 138 SER A N 1
ATOM 948 C CA . SER A 1 138 ? -11.921 8.049 16.744 1.00 88.25 138 SER A CA 1
ATOM 949 C C . SER A 1 138 ? -13.271 7.369 16.953 1.00 88.25 138 SER A C 1
ATOM 951 O O . SER A 1 138 ? -13.741 7.237 18.078 1.00 88.25 138 SER A O 1
ATOM 953 N N . ASP A 1 139 ? -13.872 6.838 15.895 1.00 90.56 139 ASP A N 1
ATOM 954 C CA . ASP A 1 139 ? -15.179 6.154 15.948 1.00 90.56 139 ASP A CA 1
ATOM 955 C C . ASP A 1 139 ? -15.214 4.887 16.842 1.00 90.56 139 ASP A C 1
ATOM 957 O O . ASP A 1 139 ? -16.277 4.298 17.058 1.00 90.56 139 ASP A O 1
ATOM 961 N N . GLY A 1 140 ? -14.069 4.487 17.407 1.00 89.38 140 GLY A N 1
ATOM 962 C CA . GLY A 1 140 ? -13.921 3.363 18.328 1.00 89.38 140 GLY A CA 1
ATOM 963 C C . GLY A 1 140 ? -13.722 2.040 17.596 1.00 89.38 140 GLY A C 1
ATOM 964 O O . GLY A 1 140 ? -13.159 2.007 16.505 1.00 89.38 140 GLY A O 1
ATOM 965 N N . ILE A 1 141 ? -14.168 0.938 18.202 1.00 92.19 141 ILE A N 1
ATOM 966 C CA . ILE A 1 141 ? -14.035 -0.403 17.622 1.00 92.19 141 ILE A CA 1
ATOM 967 C C . ILE A 1 141 ? -15.419 -1.010 17.409 1.00 92.19 141 ILE A C 1
ATOM 969 O O . ILE A 1 141 ? -16.243 -1.050 18.322 1.00 92.19 141 ILE A O 1
ATOM 973 N N . ARG A 1 142 ? -15.683 -1.452 16.178 1.00 93.62 142 ARG A N 1
ATOM 974 C CA . ARG A 1 142 ? -16.897 -2.155 15.758 1.00 93.62 142 ARG A CA 1
ATOM 975 C C . ARG A 1 142 ? -16.550 -3.615 15.473 1.00 93.62 142 ARG A C 1
ATOM 977 O O . ARG A 1 142 ? -16.359 -3.990 14.320 1.00 93.62 142 ARG A O 1
ATOM 984 N N . GLY A 1 143 ? -16.494 -4.390 16.544 1.00 91.25 143 GLY A N 1
ATOM 985 C CA . GLY A 1 143 ? -16.194 -5.818 16.589 1.00 91.25 143 GLY A CA 1
ATOM 986 C C . GLY A 1 143 ? -15.982 -6.237 18.041 1.00 91.25 143 GLY A C 1
ATOM 987 O O . GLY A 1 143 ? -16.134 -5.411 18.952 1.00 91.25 143 GLY A O 1
ATOM 988 N N . ASP A 1 144 ? -15.652 -7.501 18.263 1.00 94.88 144 ASP A N 1
ATOM 989 C CA . ASP A 1 144 ? -15.305 -7.989 19.591 1.00 94.88 144 ASP A CA 1
ATOM 990 C C . ASP A 1 144 ? -13.885 -7.551 19.948 1.00 94.88 144 ASP A C 1
ATOM 992 O O . ASP A 1 144 ? -12.959 -7.708 19.161 1.00 94.88 144 ASP A O 1
ATOM 996 N N . CYS A 1 145 ? -13.694 -7.019 21.158 1.00 92.75 145 CYS A N 1
ATOM 997 C CA . CYS A 1 145 ? -12.373 -6.633 21.642 1.00 92.75 145 CYS A CA 1
ATOM 998 C C . CYS A 1 145 ? -12.069 -7.204 23.017 1.00 92.75 145 CYS A C 1
ATOM 1000 O O . CYS A 1 145 ? -12.792 -6.945 23.981 1.00 92.75 145 CYS A O 1
ATOM 1002 N N . LEU A 1 146 ? -10.959 -7.938 23.126 1.00 95.56 146 LEU A N 1
ATOM 1003 C CA . LEU A 1 146 ? -10.528 -8.498 24.408 1.00 95.56 146 LEU A CA 1
ATOM 1004 C C . LEU A 1 146 ? -10.077 -7.395 25.379 1.00 95.56 146 LEU A C 1
ATOM 1006 O O . LEU A 1 146 ? -10.376 -7.451 26.572 1.00 95.56 146 LEU A O 1
ATOM 1010 N N . SER A 1 147 ? -9.363 -6.390 24.871 1.00 94.75 147 SER A N 1
ATOM 1011 C CA . SER A 1 147 ? -8.939 -5.214 25.628 1.00 94.75 147 SER A CA 1
ATOM 1012 C C . SER A 1 147 ? -8.961 -3.980 24.735 1.00 94.75 147 SER A C 1
ATOM 1014 O O . SER A 1 147 ? -8.366 -3.976 23.661 1.00 94.75 147 SER A O 1
ATOM 1016 N N . SER A 1 148 ? -9.617 -2.907 25.171 1.00 92.38 148 SER A N 1
ATOM 1017 C CA . SER A 1 148 ? -9.629 -1.663 24.403 1.00 92.38 148 SER A CA 1
ATOM 1018 C C . SER A 1 148 ? -9.655 -0.423 25.281 1.00 92.38 148 SER A C 1
ATOM 1020 O O . SER A 1 148 ? -10.329 -0.406 26.313 1.00 92.38 148 SER A O 1
ATOM 1022 N N . VAL A 1 149 ? -8.991 0.637 24.827 1.00 92.88 149 VAL A N 1
ATOM 1023 C CA . VAL A 1 149 ? -9.093 1.982 25.401 1.00 92.88 149 VAL A CA 1
ATOM 1024 C C . VAL A 1 149 ? -9.617 2.919 24.322 1.00 92.88 149 VAL A C 1
ATOM 1026 O O . VAL A 1 149 ? -8.925 3.181 23.346 1.00 92.88 149 VAL A O 1
ATOM 1029 N N . CYS A 1 150 ? -10.831 3.438 24.503 1.00 89.31 150 CYS A N 1
ATOM 1030 C CA . CYS A 1 150 ? -11.429 4.413 23.592 1.00 89.31 150 CYS A CA 1
ATOM 1031 C C . CYS A 1 150 ? -11.608 5.755 24.310 1.00 89.31 150 CYS A C 1
ATOM 1033 O O . CYS A 1 150 ? -12.322 5.831 25.311 1.00 89.31 150 CYS A O 1
ATOM 1035 N N . MET A 1 151 ? -10.966 6.810 23.810 1.00 89.62 151 MET A N 1
ATOM 1036 C CA . MET A 1 151 ? -11.056 8.167 24.353 1.00 89.62 151 MET A CA 1
ATOM 1037 C C . MET A 1 151 ? -11.487 9.137 23.259 1.00 89.62 151 MET A C 1
ATOM 1039 O O . MET A 1 151 ? -10.666 9.554 22.449 1.00 89.62 151 MET A O 1
ATOM 1043 N N . ASN A 1 152 ? -12.757 9.536 23.263 1.00 82.75 152 ASN A N 1
ATOM 1044 C CA . ASN A 1 152 ? -13.264 10.571 22.365 1.00 82.75 152 ASN A CA 1
ATOM 1045 C C . ASN A 1 152 ? -13.447 11.878 23.127 1.00 82.75 152 ASN A C 1
ATOM 1047 O O . ASN A 1 152 ? -14.145 11.924 24.140 1.00 82.75 152 ASN A O 1
ATOM 1051 N N . SER A 1 153 ? -12.805 12.938 22.645 1.00 63.09 153 SER A N 1
ATOM 1052 C CA . SER A 1 153 ? -13.155 14.309 23.007 1.00 63.09 153 SER A CA 1
ATOM 1053 C C . SER A 1 153 ? -14.504 14.624 22.363 1.00 63.09 153 SER A C 1
ATOM 1055 O O . SER A 1 153 ? -14.603 14.621 21.140 1.00 63.09 153 SER A O 1
ATOM 1057 N N . GLY A 1 154 ? -15.538 14.781 23.196 1.00 50.62 154 GLY A N 1
ATOM 1058 C CA . GLY A 1 154 ? -16.904 15.100 22.764 1.00 50.62 154 GLY A CA 1
ATOM 1059 C C . GLY A 1 154 ? -17.057 16.486 22.157 1.00 50.62 154 GLY A C 1
ATOM 1060 O O . GLY A 1 154 ? -16.204 17.359 22.437 1.00 50.62 154 GLY A O 1
#

Organism: Lottia gigantea (NCBI:txid225164)

pLDDT: mean 88.72, std 7.68, range [47.44, 96.31]

Sequence (154 aa):
MNSDGIRDDCLGSVCMNSDGIRGDCLSSDCMNSGDIRGDCLGGDCMNSDGIRGDCLSSVCMNSGDIRGDCLGGDCMNCDGIRGDCLGSVCMNSDGIKGDCLSSDCMNFDGIKGDCLGSVCMNSDGIRGDCLSGICMNSDGIRGDCLSSVCMNSG

Foldseek 3Di:
DCDAEAQEEADCEEAENYCEYHYEDDQYEYECYEEYEHEDHHYEYYNYQEYAHEYACYEYYCYEEYEEEYHCYEYENYCEYEYEYENYEYECYAEYEYEYAEYEYEVYQEYEHEYAEYEYEVYCYYEYEYAEYEYELYVYYNYHYVYYHHHHDD